Protein AF-A0A3B0XSB9-F1 (afdb_monomer_lite)

Sequence (80 aa):
MRHLFIIIFFLLSASGCDHGVEWSEGQYEVHWTDTYSNRVLARKIDDGASIGRVKAEVIAVASNNKYLIAKQRHQKNSTI

pLDDT: mean 82.98, std 11.14, range [47.25, 94.31]

Foldseek 3Di:
DVVVVVVVVVVVVVPQWDKDWPDDDDQWTWMDINDLQQTFIWGHDDPPDTDGPDRFRFPDWDDDPPDIDTDGDDDDPPDD

Organism: NCBI:txid652676

Structure (mmCIF, N/CA/C/O backbone):
data_AF-A0A3B0XSB9-F1
#
_entry.id  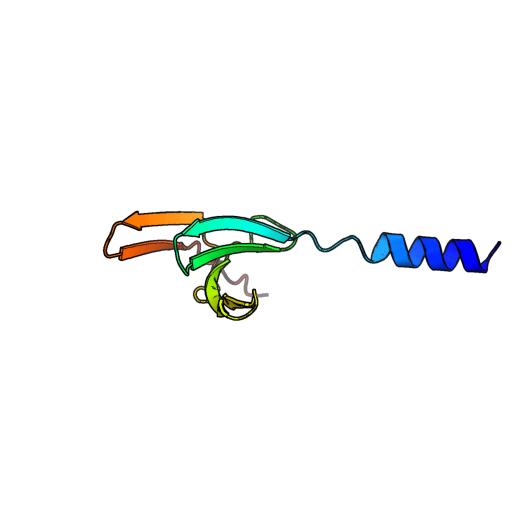 AF-A0A3B0XSB9-F1
#
loop_
_atom_site.group_PDB
_atom_site.id
_atom_site.type_symbol
_atom_site.label_atom_id
_atom_site.label_alt_id
_atom_site.label_comp_id
_atom_site.label_asym_id
_atom_site.label_entity_id
_atom_site.label_seq_id
_atom_site.pdbx_PDB_ins_code
_atom_site.Cartn_x
_atom_site.Cartn_y
_atom_site.Cartn_z
_atom_site.occupancy
_atom_site.B_iso_or_equiv
_atom_site.auth_seq_id
_atom_site.auth_comp_id
_atom_site.auth_asym_id
_atom_site.auth_atom_id
_atom_site.pdbx_PDB_model_num
ATOM 1 N N . MET A 1 1 ? 22.780 -20.074 -32.295 1.00 64.44 1 MET A N 1
ATOM 2 C CA . MET A 1 1 ? 23.780 -19.513 -31.356 1.00 64.44 1 MET A CA 1
ATOM 3 C C . MET A 1 1 ? 23.618 -17.999 -31.186 1.00 64.44 1 MET A C 1
ATOM 5 O O . MET A 1 1 ? 23.183 -17.589 -30.123 1.00 64.44 1 MET A O 1
ATOM 9 N N . ARG A 1 2 ? 23.840 -17.161 -32.217 1.00 81.19 2 ARG A N 1
ATOM 10 C CA . ARG A 1 2 ? 23.700 -15.684 -32.120 1.00 81.19 2 ARG A CA 1
ATOM 11 C C . ARG A 1 2 ? 22.316 -15.195 -31.659 1.00 81.19 2 ARG A C 1
ATOM 13 O O . ARG A 1 2 ? 22.225 -14.339 -30.793 1.00 81.19 2 ARG A O 1
ATOM 20 N N . HIS A 1 3 ? 21.242 -15.763 -32.205 1.00 81.88 3 HIS A N 1
ATOM 21 C CA . HIS A 1 3 ? 19.869 -15.374 -31.849 1.00 81.88 3 HIS A CA 1
ATOM 22 C C . HIS A 1 3 ? 19.465 -15.806 -30.432 1.00 81.88 3 HIS A C 1
ATOM 24 O O . HIS A 1 3 ? 18.695 -15.109 -29.784 1.00 81.88 3 HIS A O 1
ATOM 30 N N . LEU A 1 4 ? 20.041 -16.900 -29.923 1.00 88.31 4 LEU A N 1
ATOM 31 C CA . LEU A 1 4 ? 19.807 -17.369 -28.556 1.00 88.31 4 LEU A CA 1
ATOM 32 C C . LEU A 1 4 ? 20.353 -16.362 -27.533 1.00 88.31 4 LEU A C 1
ATOM 34 O O . LEU A 1 4 ? 19.665 -16.034 -26.577 1.00 88.31 4 LEU A O 1
ATOM 38 N N . PHE A 1 5 ? 21.545 -15.812 -27.780 1.00 86.31 5 PHE A N 1
ATOM 39 C CA . PHE A 1 5 ? 22.127 -14.765 -26.936 1.00 86.31 5 PHE A CA 1
ATOM 40 C C . PHE A 1 5 ? 21.273 -13.495 -26.891 1.00 86.31 5 PHE A C 1
ATOM 42 O O . PHE A 1 5 ? 21.105 -12.917 -25.825 1.00 86.31 5 PHE A O 1
ATOM 49 N N . ILE A 1 6 ? 20.702 -13.083 -28.027 1.00 88.19 6 ILE A N 1
ATOM 50 C CA . ILE A 1 6 ? 19.832 -11.899 -28.097 1.00 88.19 6 ILE A CA 1
ATOM 51 C C . ILE A 1 6 ? 18.544 -12.127 -27.297 1.00 88.19 6 ILE A C 1
ATOM 53 O O . ILE A 1 6 ? 18.127 -11.245 -26.553 1.00 88.19 6 ILE A O 1
ATOM 57 N N . ILE A 1 7 ? 17.946 -13.317 -27.406 1.00 90.12 7 ILE A N 1
ATOM 58 C CA . ILE A 1 7 ? 16.738 -13.685 -26.654 1.00 90.12 7 ILE A CA 1
ATOM 59 C C . ILE A 1 7 ? 17.030 -13.733 -25.149 1.00 90.12 7 ILE A C 1
ATOM 61 O O . ILE A 1 7 ? 16.272 -13.173 -24.366 1.00 90.12 7 ILE A O 1
ATOM 65 N N . ILE A 1 8 ? 18.149 -14.339 -24.742 1.00 87.06 8 ILE A N 1
ATOM 66 C CA . ILE A 1 8 ? 18.565 -14.391 -23.333 1.00 87.06 8 ILE A CA 1
ATOM 67 C C . ILE A 1 8 ? 18.810 -12.979 -22.785 1.00 87.06 8 ILE A C 1
ATOM 69 O O . ILE A 1 8 ? 18.350 -12.665 -21.692 1.00 87.06 8 ILE A O 1
ATOM 73 N N . PHE A 1 9 ? 19.477 -12.109 -23.547 1.00 84.19 9 PHE A N 1
ATOM 74 C CA . PHE A 1 9 ? 19.715 -10.723 -23.143 1.00 84.19 9 PHE A CA 1
ATOM 75 C C . PHE A 1 9 ?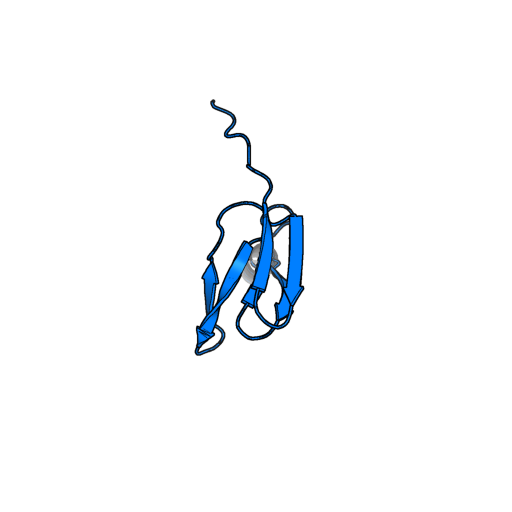 18.407 -9.938 -22.964 1.00 84.19 9 PHE A C 1
ATOM 77 O O . PHE A 1 9 ? 18.263 -9.217 -21.982 1.00 84.19 9 PHE A O 1
ATOM 84 N N . PHE A 1 10 ? 17.436 -10.126 -23.863 1.00 83.62 10 PHE A N 1
ATOM 85 C CA . PHE A 1 10 ? 16.109 -9.511 -23.754 1.00 83.62 10 PHE A CA 1
ATOM 86 C C . PHE A 1 10 ? 15.290 -10.036 -22.567 1.00 83.62 10 PHE A C 1
ATOM 88 O O . PHE A 1 10 ? 14.551 -9.280 -21.945 1.00 83.62 10 PHE A O 1
ATOM 95 N N . LEU A 1 11 ? 15.407 -11.325 -22.244 1.00 82.38 11 LEU A N 1
ATOM 96 C CA . LEU A 1 11 ? 14.725 -11.910 -21.087 1.00 82.38 11 LEU A CA 1
ATOM 97 C C . LEU A 1 11 ? 15.319 -11.406 -19.766 1.00 82.38 11 LEU A C 1
ATOM 99 O O . LEU A 1 11 ? 14.574 -11.114 -18.836 1.00 82.38 11 LEU A O 1
ATOM 103 N N . LEU A 1 12 ? 16.645 -11.254 -19.697 1.00 78.88 12 LEU A N 1
ATOM 104 C CA . LEU A 1 12 ? 17.342 -10.734 -18.515 1.00 78.88 12 LEU A CA 1
ATOM 105 C C . LEU A 1 12 ? 17.081 -9.243 -18.270 1.00 78.88 12 LEU A C 1
ATOM 107 O O . LEU A 1 12 ? 17.094 -8.804 -17.125 1.00 78.88 12 LEU A O 1
ATOM 111 N N . SER A 1 13 ? 16.835 -8.451 -19.317 1.00 74.19 13 SER A N 1
ATOM 112 C CA . SER A 1 13 ? 16.482 -7.036 -19.158 1.00 74.19 13 SER A CA 1
ATOM 113 C C . SER A 1 13 ? 15.017 -6.816 -18.765 1.00 74.19 13 SER A C 1
ATOM 115 O O . SER A 1 13 ? 14.688 -5.759 -18.232 1.00 74.19 13 SER A O 1
ATOM 117 N N . ALA A 1 14 ? 14.141 -7.803 -18.978 1.00 68.38 14 ALA A N 1
ATOM 118 C CA . ALA A 1 14 ? 12.718 -7.711 -18.651 1.00 68.38 14 ALA A CA 1
ATOM 119 C C . ALA A 1 14 ? 12.378 -8.064 -17.187 1.00 68.38 14 ALA A C 1
ATOM 121 O O . ALA A 1 14 ? 11.271 -7.779 -16.740 1.00 68.38 14 ALA A O 1
ATOM 122 N N . SER A 1 15 ? 13.300 -8.652 -16.417 1.00 66.75 15 SER A N 1
ATOM 123 C CA . SER A 1 15 ? 13.057 -9.087 -15.029 1.00 66.75 15 SER A CA 1
ATOM 124 C C . SER A 1 15 ? 13.252 -7.993 -13.966 1.00 66.75 15 SER 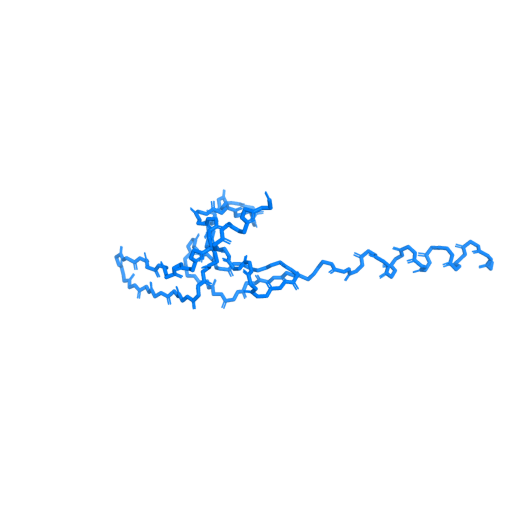A C 1
ATOM 126 O O . SER A 1 15 ? 13.394 -8.310 -12.790 1.00 66.75 15 SER A O 1
ATOM 128 N N . GLY A 1 16 ? 13.328 -6.718 -14.362 1.00 65.62 16 GLY A N 1
ATOM 129 C CA . GLY A 1 16 ? 13.744 -5.621 -13.480 1.00 65.62 16 GLY A CA 1
ATOM 130 C C . GLY A 1 16 ? 12.649 -4.949 -12.645 1.00 65.62 16 GLY A C 1
ATOM 131 O O . GLY A 1 16 ? 12.997 -4.184 -11.753 1.00 65.62 16 GLY A O 1
ATOM 132 N N . CYS A 1 17 ? 11.363 -5.200 -12.915 1.00 70.94 17 CYS A N 1
ATOM 133 C CA . CYS A 1 17 ? 10.275 -4.610 -12.128 1.00 70.94 17 CYS A CA 1
ATOM 134 C C . CYS A 1 17 ? 9.926 -5.506 -10.940 1.00 70.94 17 CYS A C 1
ATOM 136 O O . CYS A 1 17 ? 9.182 -6.480 -11.082 1.00 70.94 17 CYS A O 1
ATOM 138 N N . ASP A 1 18 ? 10.450 -5.153 -9.770 1.00 81.81 18 ASP A N 1
ATOM 139 C CA . ASP A 1 18 ? 10.060 -5.769 -8.506 1.00 81.81 18 ASP A CA 1
ATOM 140 C C . ASP A 1 18 ? 8.886 -4.995 -7.899 1.00 81.81 18 ASP A C 1
ATOM 142 O O . ASP A 1 18 ? 8.807 -3.771 -7.989 1.00 81.81 18 ASP A O 1
ATOM 146 N N . HIS A 1 19 ? 7.926 -5.694 -7.318 1.00 86.75 19 HIS A N 1
ATOM 147 C CA . HIS A 1 19 ? 6.777 -5.065 -6.683 1.00 86.75 19 HIS A CA 1
ATOM 148 C C . HIS A 1 19 ? 6.229 -5.974 -5.596 1.00 86.75 19 HIS A C 1
ATOM 150 O O . HIS A 1 19 ? 6.356 -7.196 -5.648 1.00 86.75 19 HIS A O 1
ATOM 156 N N . GLY A 1 20 ? 5.560 -5.380 -4.616 1.00 88.69 20 GLY A N 1
ATOM 157 C CA . GLY A 1 20 ? 5.011 -6.161 -3.522 1.00 88.69 20 GLY A CA 1
ATOM 158 C C . GLY A 1 20 ? 3.993 -5.416 -2.685 1.00 88.69 20 GLY A C 1
ATOM 159 O O . GLY A 1 20 ? 3.772 -4.215 -2.845 1.00 88.69 20 GLY A O 1
ATOM 160 N N . VAL A 1 21 ? 3.378 -6.170 -1.776 1.00 91.44 21 VAL A N 1
ATOM 161 C CA . VAL A 1 21 ? 2.477 -5.670 -0.736 1.00 91.44 21 VAL A CA 1
ATOM 162 C C . VAL A 1 21 ? 3.240 -5.676 0.584 1.00 91.44 21 VAL A C 1
ATOM 164 O O . VAL A 1 21 ? 3.714 -6.721 1.021 1.00 91.44 21 VAL A O 1
ATOM 167 N N . GLU A 1 22 ? 3.374 -4.515 1.218 1.00 92.00 22 GLU A N 1
ATOM 168 C CA . GLU A 1 22 ? 4.028 -4.380 2.529 1.00 92.00 22 GLU A CA 1
ATOM 169 C C . GLU A 1 22 ? 3.026 -4.498 3.682 1.00 92.00 22 GLU A C 1
ATOM 171 O O . GLU A 1 22 ? 3.361 -4.957 4.771 1.00 92.00 22 GLU A O 1
ATOM 176 N N . TRP A 1 23 ? 1.779 -4.095 3.441 1.00 93.56 23 TRP A N 1
ATOM 177 C CA . TRP A 1 23 ? 0.706 -4.128 4.427 1.00 93.56 23 TRP A CA 1
ATOM 178 C C . TRP A 1 23 ? -0.647 -4.314 3.741 1.00 93.56 23 TRP A C 1
ATOM 180 O O . TRP A 1 23 ? -0.863 -3.780 2.653 1.00 93.56 23 TRP A O 1
ATOM 190 N N . SER A 1 24 ? -1.561 -5.046 4.379 1.00 93.25 24 SER A N 1
ATOM 191 C CA . SER A 1 24 ? -2.904 -5.322 3.861 1.00 93.25 24 SER A CA 1
ATOM 192 C C . SER A 1 24 ? -3.908 -5.416 5.007 1.00 93.25 24 SER A C 1
ATOM 194 O O . SER A 1 24 ? -3.659 -6.112 5.991 1.00 93.25 24 SER A O 1
ATOM 196 N N . GLU A 1 25 ? -5.053 -4.751 4.866 1.00 93.00 25 GLU A N 1
ATOM 197 C CA . GLU A 1 25 ? -6.204 -4.927 5.751 1.00 93.00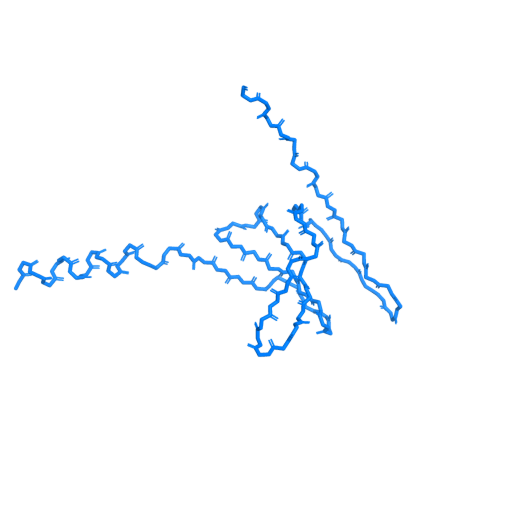 25 GLU A CA 1
ATOM 198 C C . GLU A 1 25 ? -7.514 -4.670 5.002 1.00 93.00 25 GLU A C 1
ATOM 200 O O . GLU A 1 25 ? -7.769 -3.584 4.467 1.00 93.00 25 GLU A O 1
ATOM 205 N N . GLY A 1 26 ? -8.375 -5.689 4.969 1.00 90.88 26 GLY A N 1
ATOM 206 C CA . GLY A 1 26 ? -9.647 -5.637 4.259 1.00 90.88 26 GLY A CA 1
ATOM 207 C C . GLY A 1 26 ? -9.463 -5.276 2.782 1.00 90.88 26 GLY A C 1
ATOM 208 O O . GLY A 1 26 ? -8.910 -6.045 1.999 1.00 90.88 26 GLY A O 1
ATOM 209 N N . GLN A 1 27 ? -9.963 -4.100 2.404 1.00 91.38 27 GLN A N 1
ATOM 210 C CA . GLN A 1 27 ? -9.942 -3.594 1.028 1.00 91.38 27 GLN A CA 1
ATOM 211 C C . GLN A 1 27 ? -8.753 -2.667 0.741 1.00 91.38 27 GLN A C 1
ATOM 213 O O . GLN A 1 27 ? -8.713 -2.078 -0.335 1.00 91.38 27 GLN A O 1
ATOM 218 N N . TYR A 1 28 ? -7.819 -2.484 1.676 1.00 92.38 28 TYR A N 1
ATOM 219 C CA . TYR A 1 28 ? -6.706 -1.546 1.534 1.00 92.38 28 TYR A CA 1
ATOM 220 C C . TYR A 1 28 ? -5.356 -2.248 1.607 1.00 92.38 28 TYR A C 1
ATOM 222 O O . TYR A 1 28 ? -5.166 -3.150 2.419 1.00 92.38 28 TYR A O 1
ATOM 230 N N . GLU A 1 29 ? -4.417 -1.796 0.780 1.00 93.31 29 GLU A N 1
ATOM 231 C CA . GLU A 1 29 ? -3.054 -2.323 0.708 1.00 93.31 29 GLU A CA 1
ATOM 232 C C . GLU A 1 29 ? -2.036 -1.204 0.539 1.00 93.31 29 GLU A C 1
ATOM 234 O O . GLU A 1 29 ? -2.320 -0.187 -0.093 1.00 93.31 29 GLU A O 1
ATOM 239 N N . VAL A 1 30 ? -0.840 -1.397 1.092 1.00 92.56 30 VAL A N 1
ATOM 240 C CA . VAL A 1 30 ? 0.333 -0.590 0.750 1.00 92.56 30 VAL A CA 1
ATOM 241 C C . VAL A 1 30 ? 1.184 -1.375 -0.230 1.00 92.56 30 VAL A C 1
ATOM 243 O O . VAL A 1 30 ? 1.706 -2.436 0.115 1.00 92.56 30 VAL A O 1
ATOM 246 N N . HIS A 1 31 ? 1.332 -0.830 -1.434 1.00 90.44 31 HIS A N 1
ATOM 247 C CA . HIS A 1 31 ? 2.175 -1.390 -2.484 1.00 90.44 31 HIS A CA 1
ATOM 248 C C . HIS A 1 31 ? 3.452 -0.580 -2.644 1.00 90.44 31 HIS A C 1
ATOM 250 O O . HIS A 1 31 ? 3.449 0.623 -2.393 1.00 90.44 31 HIS A O 1
ATOM 256 N N . TRP A 1 32 ? 4.502 -1.213 -3.145 1.00 88.81 32 TRP A N 1
ATOM 257 C CA . TRP A 1 32 ? 5.715 -0.554 -3.623 1.00 88.81 32 TRP A CA 1
ATOM 258 C C . TRP A 1 32 ? 6.101 -1.116 -4.996 1.00 88.81 32 TRP A C 1
ATOM 260 O O . TRP A 1 32 ? 5.679 -2.213 -5.370 1.00 88.81 32 TRP A O 1
ATOM 270 N N . THR A 1 33 ? 6.877 -0.350 -5.760 1.00 82.12 33 THR A N 1
ATOM 271 C CA . THR A 1 33 ? 7.355 -0.743 -7.096 1.00 82.12 33 THR A CA 1
ATOM 272 C C . THR A 1 33 ? 8.801 -0.303 -7.252 1.00 82.12 33 THR A C 1
ATOM 274 O O . THR A 1 33 ? 9.108 0.863 -7.040 1.00 82.12 33 THR A O 1
ATOM 277 N N . ASP A 1 34 ? 9.699 -1.208 -7.605 1.00 79.12 34 ASP A N 1
ATOM 278 C CA . ASP A 1 34 ? 11.149 -1.032 -7.749 1.00 79.12 34 ASP A CA 1
ATOM 279 C C . ASP A 1 34 ? 11.898 -0.630 -6.459 1.00 79.12 34 ASP A C 1
ATOM 281 O O . ASP A 1 34 ? 13.009 -1.090 -6.211 1.00 79.12 34 ASP A O 1
ATOM 285 N N . THR A 1 35 ? 11.321 0.228 -5.611 1.00 78.31 35 THR A N 1
ATOM 286 C CA . THR A 1 35 ? 11.934 0.764 -4.390 1.00 78.31 35 THR A CA 1
ATOM 287 C C . THR A 1 35 ? 10.911 0.878 -3.264 1.00 78.31 35 THR A C 1
ATOM 289 O O . THR A 1 35 ? 9.743 1.142 -3.505 1.00 78.31 35 THR A O 1
ATOM 292 N N . TYR A 1 36 ? 11.343 0.837 -2.004 1.00 78.75 36 TYR A N 1
ATOM 293 C CA . TYR A 1 36 ? 10.454 1.169 -0.880 1.00 78.75 36 TYR A CA 1
ATOM 294 C C . TYR A 1 36 ? 10.148 2.676 -0.773 1.00 78.75 36 TYR A C 1
ATOM 296 O O . TYR A 1 36 ? 9.325 3.087 0.035 1.00 78.75 36 TYR A O 1
ATOM 304 N N . SER A 1 37 ? 10.776 3.546 -1.567 1.00 80.12 37 SER A N 1
ATOM 305 C CA . SER A 1 37 ? 10.523 4.995 -1.499 1.00 80.12 37 SER A CA 1
ATOM 306 C C . SER A 1 37 ? 9.248 5.456 -2.212 1.00 80.12 37 SER A C 1
ATOM 308 O O . SER A 1 37 ? 8.900 6.630 -2.123 1.00 80.12 37 SER A O 1
ATOM 310 N N . ASN A 1 38 ? 8.531 4.561 -2.898 1.00 82.06 38 ASN A N 1
ATOM 311 C CA . ASN A 1 38 ? 7.291 4.883 -3.614 1.00 82.06 38 ASN A CA 1
ATOM 312 C C . ASN A 1 38 ? 6.074 4.116 -3.082 1.00 82.06 38 ASN A C 1
ATOM 314 O O . ASN A 1 38 ? 5.151 3.799 -3.829 1.00 82.06 38 ASN A O 1
ATOM 318 N N . ARG A 1 39 ? 6.068 3.834 -1.779 1.00 90.00 39 ARG A N 1
ATOM 319 C CA . ARG A 1 39 ? 4.955 3.159 -1.115 1.00 90.00 39 ARG A CA 1
ATOM 320 C C . ARG A 1 39 ? 3.654 3.936 -1.288 1.00 90.00 39 ARG A C 1
ATOM 322 O O . ARG A 1 39 ? 3.574 5.101 -0.899 1.00 90.00 39 ARG A O 1
ATOM 329 N N . VAL A 1 40 ? 2.631 3.281 -1.826 1.00 90.81 40 VAL A N 1
ATOM 330 C CA . VAL A 1 40 ? 1.316 3.859 -2.124 1.00 90.81 40 VAL A CA 1
ATOM 331 C C . VAL A 1 40 ? 0.242 3.075 -1.391 1.00 90.81 40 VAL A C 1
ATOM 333 O O . VAL A 1 40 ? 0.148 1.858 -1.530 1.00 90.81 40 VAL A O 1
ATOM 336 N N . LEU A 1 41 ? -0.621 3.786 -0.661 1.00 91.94 41 LEU A N 1
ATOM 337 C CA . LEU A 1 41 ? -1.863 3.207 -0.158 1.00 91.94 41 LEU A CA 1
ATOM 338 C C . LEU A 1 41 ? -2.871 3.121 -1.310 1.00 91.94 41 LEU A C 1
ATOM 340 O O . LEU A 1 41 ? -3.278 4.147 -1.870 1.00 91.94 41 LEU A O 1
ATOM 344 N N . ALA A 1 42 ? -3.307 1.911 -1.627 1.00 91.62 42 ALA A N 1
ATOM 345 C CA . ALA A 1 42 ? -4.321 1.620 -2.623 1.00 91.62 42 ALA A CA 1
ATOM 346 C C . ALA A 1 42 ? -5.549 0.956 -1.997 1.00 91.62 42 ALA A C 1
ATOM 348 O O . ALA A 1 42 ? -5.510 0.420 -0.888 1.00 91.62 42 ALA A O 1
ATOM 349 N N . ARG A 1 43 ? -6.663 1.016 -2.726 1.00 90.50 43 ARG A N 1
ATOM 350 C CA . ARG A 1 43 ? -7.889 0.282 -2.416 1.00 90.50 43 ARG A CA 1
ATOM 351 C C . ARG A 1 43 ? -8.136 -0.764 -3.499 1.00 90.50 43 ARG A C 1
ATOM 353 O O . ARG A 1 43 ? -8.088 -0.416 -4.676 1.00 90.50 43 ARG A O 1
ATOM 360 N N . LYS A 1 44 ? -8.458 -1.993 -3.107 1.00 90.88 44 LYS A N 1
ATOM 361 C CA . LYS A 1 44 ? -8.924 -3.061 -3.998 1.00 90.88 44 LYS A CA 1
ATOM 362 C C . LYS A 1 44 ? -10.282 -2.706 -4.601 1.00 90.88 44 LYS A C 1
ATOM 364 O O . LYS A 1 44 ? -11.142 -2.142 -3.918 1.00 90.88 44 LYS A O 1
ATOM 369 N N . ILE A 1 45 ? -10.445 -2.995 -5.886 1.00 86.50 45 ILE A N 1
ATOM 370 C CA . ILE A 1 45 ? -11.629 -2.625 -6.678 1.00 86.50 45 ILE A CA 1
ATOM 371 C C . ILE A 1 45 ? -12.173 -3.782 -7.535 1.00 86.50 45 ILE A C 1
ATOM 373 O O . ILE A 1 45 ? -12.942 -3.509 -8.443 1.00 86.50 45 ILE A O 1
ATOM 377 N N . ASP A 1 46 ? -11.808 -5.027 -7.201 1.00 82.50 46 ASP A N 1
ATOM 378 C CA . ASP A 1 46 ? -12.138 -6.311 -7.864 1.00 82.50 46 ASP A CA 1
ATOM 379 C C . ASP A 1 46 ? -11.047 -6.862 -8.809 1.00 82.50 46 ASP A C 1
ATOM 381 O O . ASP A 1 46 ? -10.126 -6.149 -9.203 1.00 82.50 46 ASP A O 1
ATOM 385 N N . ASP A 1 47 ? -11.094 -8.177 -9.072 1.00 79.44 47 ASP A N 1
ATOM 386 C CA . ASP A 1 47 ? -10.200 -8.939 -9.971 1.00 79.44 47 ASP A CA 1
ATOM 387 C C . ASP A 1 47 ? -8.690 -8.728 -9.758 1.00 79.44 47 ASP A C 1
ATOM 389 O O . ASP A 1 47 ? -7.886 -8.724 -10.689 1.00 79.44 47 ASP A O 1
ATOM 393 N N . GLY A 1 48 ? -8.284 -8.551 -8.497 1.00 73.31 48 GLY A N 1
ATOM 394 C CA . GLY A 1 48 ? -6.881 -8.328 -8.134 1.00 73.31 48 GLY A CA 1
ATOM 395 C C . GLY A 1 48 ? -6.355 -6.935 -8.493 1.00 73.31 48 GLY A C 1
ATOM 396 O O . GLY A 1 48 ? -5.176 -6.663 -8.278 1.00 73.31 48 GLY A O 1
ATOM 397 N N . ALA A 1 49 ? -7.210 -6.037 -8.990 1.00 80.81 49 ALA A N 1
ATOM 398 C CA . ALA A 1 49 ? -6.849 -4.660 -9.275 1.00 80.81 49 ALA A CA 1
ATOM 399 C C . ALA A 1 49 ? -6.945 -3.778 -8.021 1.00 80.81 49 ALA A C 1
ATOM 401 O O . ALA A 1 49 ? -7.834 -3.926 -7.170 1.00 80.81 49 ALA A O 1
ATOM 402 N N . SER A 1 50 ? -6.045 -2.799 -7.932 1.00 82.56 50 SER A N 1
ATOM 403 C CA . SER A 1 50 ? -6.055 -1.774 -6.892 1.00 82.56 50 SER A CA 1
ATOM 404 C C . SER A 1 50 ? -5.932 -0.371 -7.494 1.00 82.56 50 SER A C 1
ATOM 406 O O . SER A 1 50 ? -5.265 -0.151 -8.503 1.00 82.56 50 SER A O 1
ATOM 408 N N . ILE A 1 51 ? -6.615 0.603 -6.885 1.00 83.44 51 ILE A N 1
ATOM 409 C CA . ILE A 1 51 ? -6.512 2.024 -7.240 1.00 83.44 51 ILE A CA 1
ATOM 410 C C . ILE A 1 51 ? -5.754 2.754 -6.141 1.00 83.44 51 ILE A C 1
ATOM 412 O O . ILE A 1 51 ? -6.187 2.773 -4.983 1.00 83.44 51 ILE A O 1
ATOM 416 N N . GLY A 1 52 ? -4.664 3.422 -6.521 1.00 79.31 52 GLY A N 1
ATOM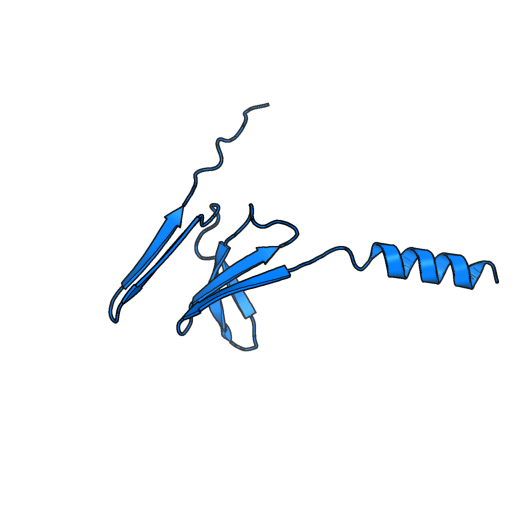 417 C CA . GLY A 1 52 ? -3.911 4.310 -5.640 1.00 79.31 52 GLY A CA 1
ATOM 418 C C . GLY A 1 52 ? -4.789 5.437 -5.090 1.00 79.31 52 GLY A C 1
ATOM 419 O O . GLY A 1 52 ? -5.330 6.249 -5.840 1.00 79.31 52 GLY A O 1
ATOM 420 N N . ARG A 1 53 ? -4.929 5.491 -3.764 1.00 75.75 53 ARG A N 1
ATOM 421 C CA . ARG A 1 53 ? -5.682 6.531 -3.041 1.00 75.75 53 ARG A CA 1
ATOM 422 C C . ARG A 1 53 ? -4.787 7.696 -2.635 1.00 75.75 53 ARG A C 1
ATOM 424 O O . ARG A 1 53 ? -5.248 8.831 -2.573 1.00 75.75 53 ARG A O 1
ATOM 431 N N . VAL A 1 54 ? -3.516 7.411 -2.360 1.00 73.25 54 VAL A N 1
ATOM 432 C CA . VAL A 1 54 ? -2.524 8.369 -1.873 1.00 73.25 54 VAL A CA 1
ATOM 433 C C . VAL A 1 54 ? -1.307 8.331 -2.788 1.00 73.25 54 VAL A C 1
ATOM 435 O O . VAL A 1 54 ? -0.622 7.319 -2.842 1.00 73.25 54 VAL A O 1
ATOM 438 N N . LYS A 1 55 ? -1.025 9.431 -3.495 1.00 67.94 55 LYS A N 1
ATOM 439 C CA . LYS A 1 55 ? 0.130 9.519 -4.409 1.00 67.94 55 LYS A CA 1
ATOM 440 C C . LYS A 1 55 ? 1.472 9.778 -3.707 1.00 67.94 55 LYS A C 1
ATOM 442 O O . LYS A 1 55 ? 2.509 9.592 -4.328 1.00 67.94 55 LYS A O 1
ATOM 447 N N . ALA A 1 56 ? 1.460 10.255 -2.462 1.00 74.69 56 ALA A N 1
ATOM 448 C CA . ALA A 1 56 ? 2.675 10.534 -1.694 1.00 74.69 56 ALA A CA 1
ATOM 449 C C . ALA A 1 56 ? 3.242 9.258 -1.047 1.00 74.69 56 ALA A C 1
ATOM 451 O O . ALA A 1 56 ? 2.476 8.348 -0.738 1.00 74.69 56 ALA A O 1
ATOM 452 N N . GLU A 1 57 ? 4.555 9.227 -0.784 1.00 87.81 57 GLU A N 1
ATOM 453 C CA . GLU A 1 57 ? 5.214 8.108 -0.090 1.00 87.81 57 GLU A CA 1
ATOM 454 C C . GLU A 1 57 ? 4.549 7.870 1.274 1.00 87.81 57 GLU A C 1
ATOM 456 O O . GLU A 1 57 ? 4.595 8.725 2.166 1.00 87.81 57 GLU A O 1
ATOM 461 N N . VAL A 1 58 ? 3.952 6.694 1.451 1.00 90.19 58 VAL A N 1
ATOM 462 C CA . VAL A 1 58 ? 3.414 6.235 2.732 1.00 90.19 58 VAL A CA 1
ATOM 463 C C . VAL A 1 58 ? 4.554 5.663 3.569 1.00 90.19 58 VAL A C 1
ATOM 465 O O . VAL A 1 58 ? 5.198 4.696 3.181 1.00 90.19 58 VAL A O 1
ATOM 468 N N . ILE A 1 59 ? 4.802 6.256 4.737 1.00 92.50 59 ILE A N 1
ATOM 469 C CA . ILE A 1 59 ? 5.901 5.853 5.634 1.00 92.50 59 ILE A CA 1
ATOM 470 C C . ILE A 1 59 ? 5.426 5.112 6.886 1.00 92.50 59 ILE A C 1
ATOM 472 O O . ILE A 1 59 ? 6.248 4.555 7.609 1.00 92.50 59 ILE A O 1
ATOM 476 N N . ALA A 1 60 ? 4.124 5.147 7.174 1.00 92.12 60 ALA A N 1
ATOM 477 C CA . ALA A 1 60 ? 3.496 4.375 8.241 1.00 92.12 60 ALA A CA 1
ATOM 478 C C . ALA A 1 60 ? 1.988 4.253 7.994 1.00 92.12 60 ALA A C 1
ATOM 480 O O . ALA A 1 60 ? 1.367 5.192 7.485 1.00 92.12 60 ALA A O 1
ATOM 481 N N . VAL A 1 61 ? 1.402 3.133 8.417 1.00 93.31 61 VAL A N 1
ATOM 482 C CA . VAL A 1 61 ? -0.046 2.889 8.404 1.00 93.31 61 VAL A CA 1
ATOM 483 C C . VAL A 1 61 ? -0.483 2.365 9.766 1.00 93.31 61 VAL A C 1
ATOM 485 O O . VAL A 1 61 ? 0.247 1.615 10.411 1.00 93.31 61 VAL A O 1
ATOM 488 N N . ALA A 1 62 ? -1.663 2.789 10.207 1.00 93.31 62 ALA A N 1
ATOM 489 C CA . ALA A 1 62 ? -2.344 2.255 11.376 1.00 93.31 62 ALA A CA 1
ATOM 490 C C . ALA A 1 62 ? -3.852 2.199 11.116 1.00 93.31 62 ALA A C 1
ATOM 492 O O . ALA A 1 62 ? -4.400 3.018 10.372 1.00 93.31 62 ALA A O 1
ATOM 493 N N . SER A 1 63 ? -4.524 1.253 11.755 1.00 94.31 63 SER A N 1
ATOM 494 C CA . SER A 1 63 ? -5.943 0.974 11.555 1.00 94.31 63 SER A CA 1
ATOM 495 C C . SER A 1 63 ? -6.619 0.585 12.866 1.00 94.31 63 SER A C 1
ATOM 497 O O . SER A 1 63 ? -5.988 0.149 13.831 1.00 94.31 63 SER A O 1
ATOM 499 N N . ASN A 1 64 ? -7.933 0.778 12.903 1.00 94.19 64 ASN A N 1
ATOM 500 C CA . ASN A 1 64 ? -8.827 0.166 13.872 1.00 94.19 64 ASN A CA 1
ATOM 501 C C . ASN A 1 64 ? -10.159 -0.181 13.187 1.00 94.19 64 ASN A C 1
ATOM 503 O O . ASN A 1 64 ? -10.318 -0.019 11.980 1.00 94.19 64 ASN A O 1
ATOM 507 N N . ASN A 1 65 ? -11.152 -0.601 13.970 1.00 92.31 65 ASN A N 1
ATOM 508 C CA . ASN A 1 65 ? -12.472 -0.995 13.471 1.00 92.31 65 ASN A CA 1
ATOM 509 C C . ASN A 1 65 ? -13.259 0.101 12.720 1.00 92.31 65 ASN A C 1
ATOM 511 O O . ASN A 1 65 ? -14.306 -0.201 12.149 1.00 92.31 65 ASN A O 1
ATOM 515 N N . LYS A 1 66 ? -12.812 1.362 12.735 1.00 93.31 66 LYS A N 1
ATOM 516 C CA . LYS A 1 66 ? -13.524 2.494 12.127 1.00 93.31 66 LYS A CA 1
ATOM 517 C C . LYS A 1 66 ? -12.666 3.322 11.174 1.00 93.31 66 LYS A C 1
ATOM 519 O O . LYS A 1 66 ? -13.204 3.922 10.245 1.00 93.31 66 LYS A O 1
ATOM 524 N N . TYR A 1 67 ? -11.361 3.391 11.409 1.00 92.56 67 TYR A N 1
ATOM 525 C CA . TYR A 1 67 ? -10.464 4.309 10.726 1.00 92.56 67 TYR A CA 1
ATOM 526 C C . TYR A 1 67 ? -9.207 3.609 10.232 1.00 92.56 67 TYR A C 1
ATOM 528 O O . TYR A 1 67 ? -8.664 2.724 10.887 1.00 92.56 67 TYR A O 1
ATOM 536 N N . LEU A 1 68 ? -8.713 4.107 9.103 1.00 91.75 68 LEU A N 1
ATOM 537 C CA . LEU A 1 68 ? -7.396 3.817 8.564 1.00 91.75 68 LEU A CA 1
ATOM 538 C C . LEU A 1 68 ? -6.667 5.148 8.406 1.00 91.75 68 LEU A C 1
ATOM 540 O O . LEU A 1 68 ? -7.201 6.093 7.822 1.00 91.75 68 LEU A O 1
ATOM 544 N N . ILE A 1 69 ? -5.458 5.224 8.951 1.00 92.81 69 ILE A N 1
ATOM 545 C CA . ILE A 1 69 ? -4.612 6.414 8.935 1.00 92.81 69 ILE A CA 1
ATOM 546 C C . ILE A 1 69 ? -3.299 6.052 8.247 1.00 92.81 69 ILE A C 1
ATOM 548 O O . ILE A 1 69 ? -2.641 5.082 8.616 1.00 92.81 69 ILE A O 1
ATOM 552 N N . ALA A 1 70 ? -2.898 6.865 7.273 1.00 92.06 70 ALA A N 1
ATOM 553 C CA . ALA A 1 70 ? -1.607 6.751 6.608 1.00 92.06 70 ALA A CA 1
ATOM 554 C C . ALA A 1 70 ? -0.795 8.029 6.826 1.00 92.06 70 ALA A C 1
ATOM 556 O O . ALA A 1 70 ? -1.260 9.132 6.529 1.00 92.06 70 ALA A O 1
ATOM 557 N N . LYS A 1 71 ? 0.436 7.882 7.324 1.00 91.94 71 LYS A N 1
ATOM 558 C CA . LYS A 1 71 ? 1.400 8.979 7.405 1.00 91.94 71 LYS A CA 1
ATOM 559 C C . LYS A 1 71 ? 2.129 9.089 6.074 1.00 91.94 71 LYS A C 1
ATOM 5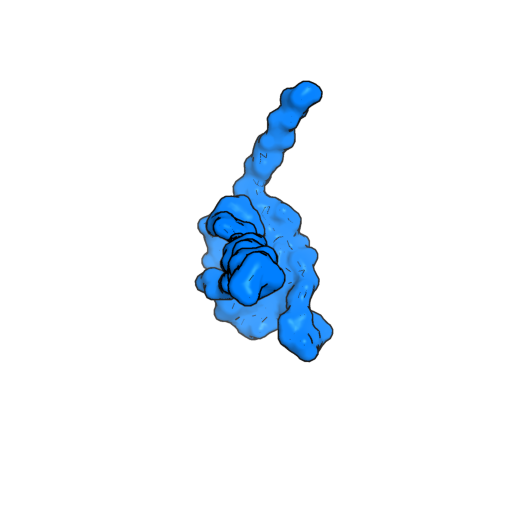61 O O . LYS A 1 71 ? 2.744 8.126 5.619 1.00 91.94 71 LYS A O 1
ATOM 566 N N . GLN A 1 72 ? 2.088 10.278 5.489 1.00 90.31 72 GLN A N 1
ATOM 567 C CA . GLN A 1 72 ? 2.719 10.574 4.208 1.00 90.31 72 GLN A CA 1
ATOM 568 C C . GLN A 1 72 ? 3.993 11.388 4.414 1.00 90.31 72 GLN A C 1
ATOM 570 O O . GLN A 1 72 ? 4.048 12.264 5.282 1.00 90.31 72 GLN A O 1
ATOM 575 N N . ARG A 1 73 ? 5.005 11.132 3.588 1.00 87.19 73 ARG A N 1
ATOM 576 C CA . ARG A 1 73 ? 6.124 12.047 3.392 1.00 87.19 73 ARG A CA 1
ATOM 577 C C . ARG A 1 73 ? 5.859 12.850 2.124 1.00 87.19 73 ARG A C 1
ATOM 579 O O . ARG A 1 73 ? 5.755 12.294 1.036 1.00 87.19 73 ARG A O 1
ATOM 586 N N . HIS A 1 74 ? 5.768 14.170 2.263 1.00 76.69 74 HIS A N 1
ATOM 587 C CA . HIS A 1 74 ? 5.786 15.047 1.098 1.00 76.69 74 HIS A CA 1
ATOM 588 C C . HIS A 1 74 ? 7.150 14.924 0.418 1.00 76.69 74 HIS A C 1
ATOM 590 O O . HIS A 1 74 ? 8.175 15.259 1.017 1.00 76.69 74 HIS A O 1
ATOM 596 N N . GLN A 1 75 ? 7.165 14.477 -0.837 1.00 67.00 75 GLN A N 1
ATOM 597 C CA . GLN A 1 75 ? 8.316 14.724 -1.689 1.00 67.00 75 GLN A CA 1
ATOM 598 C C . GLN A 1 75 ? 8.421 16.236 -1.879 1.00 67.00 75 GLN A C 1
ATOM 600 O O . GLN A 1 75 ? 7.487 16.896 -2.339 1.00 67.00 75 GLN A O 1
ATOM 605 N N . LYS A 1 76 ? 9.555 16.800 -1.468 1.00 59.56 76 LYS A N 1
ATOM 606 C CA . LYS A 1 76 ? 9.917 18.163 -1.836 1.00 59.56 76 LYS A CA 1
ATOM 607 C C . LYS A 1 76 ? 10.133 18.120 -3.349 1.00 59.56 76 LYS A C 1
ATOM 609 O O . LYS A 1 76 ? 11.061 17.448 -3.791 1.00 59.56 76 LYS A O 1
ATOM 614 N N . ASN A 1 77 ? 9.272 18.764 -4.136 1.00 57.19 77 ASN A N 1
ATOM 615 C CA . ASN A 1 77 ? 9.581 18.987 -5.546 1.00 57.19 77 ASN A CA 1
ATOM 616 C C . ASN A 1 77 ? 10.877 19.798 -5.577 1.00 57.19 77 ASN A C 1
ATOM 618 O O . ASN A 1 77 ? 10.878 20.971 -5.203 1.00 57.19 77 ASN A O 1
ATOM 622 N N . SER A 1 78 ? 11.985 19.164 -5.955 1.00 51.22 78 SER A N 1
ATOM 623 C CA . SER A 1 78 ? 13.178 19.891 -6.361 1.00 51.22 78 SER A CA 1
ATOM 624 C C . SER A 1 78 ? 12.818 20.587 -7.663 1.00 51.22 78 SER A C 1
ATOM 626 O O . SER A 1 78 ? 12.762 19.956 -8.715 1.00 51.22 78 SER A O 1
ATOM 628 N N . THR A 1 79 ? 12.472 21.866 -7.569 1.00 48.84 79 THR A N 1
ATOM 629 C CA . THR A 1 79 ? 12.410 22.765 -8.716 1.00 48.84 79 THR A CA 1
ATOM 630 C C . THR A 1 79 ? 13.793 22.751 -9.363 1.00 48.84 79 THR A C 1
ATOM 632 O O . THR A 1 79 ? 14.769 23.139 -8.719 1.00 48.84 79 THR A O 1
ATOM 635 N N . ILE A 1 80 ? 13.869 22.208 -10.579 1.00 47.25 80 ILE A N 1
ATOM 636 C CA . ILE A 1 80 ? 15.012 22.365 -11.486 1.00 47.25 80 ILE A CA 1
ATOM 637 C C . ILE A 1 80 ? 14.919 23.762 -12.095 1.00 47.25 80 ILE A C 1
ATOM 639 O O . ILE A 1 80 ? 13.779 24.153 -12.444 1.00 47.25 80 ILE A O 1
#

Radius of gyration: 17.66 Å; chains: 1; bounding box: 37×42×46 Å

Secondary structure (DSSP, 8-state):
-HHHHHHHHHHHHHTT--EEEEEEETTEEEEEESEEEEEEEEEE-STT-EEES--SEEEEEEE-SS-EEEEEEPP-----